Protein AF-A0A438WFL8-F1 (afdb_monomer_lite)

Organism: Helicobacter pylori (NCBI:txid210)

pLDDT: mean 91.46, std 9.4, range [51.12, 98.38]

Sequence (131 aa):
LLFLFALFILSHILSALAWNFWVLLISRIGIAFAHSIFWSITASLVIRVAPRNKKQQALGLLALGSSLAMILGLPLGRIIGQMLDWRSTFGVIGGVATLIMLLMWKLLPPLPSKNAGTLASVPILMKRPLL

Radius of gyration: 17.74 Å; chains: 1; bounding box: 36×34×51 Å

InterPro domains:
  IPR011701 Major facilitator superfamily [PF07690] (2-116)
  IPR020846 Major facilitator superfamily domain [PS50850] (1-131)
  IPR036259 MFS transporter superfamily [G3DSA:1.20.1250.20] (1-130)
  IPR036259 MFS transporter superfamily [SSF103473] (1-114)
  IPR050189 Major Facilitator Superfamily Efflux Transporters [PTHR43124] (1-129)

Secondary structure (DSSP, 8-state):
-HHHHHHHHHHHHHHHH--SHHHHHHHHHHHHHHHHHHHHHHHHHHHHHS-TT-HHHHHHHHHHHHHHHHHHHHHHHHHHHHHT-HHHHHHHHHHHHHHHHHHHHHHSPP-----PPPGGGHHHHHT-TT-

Structure (mmCIF, N/CA/C/O backbone):
data_AF-A0A438WFL8-F1
#
_entry.id   AF-A0A438WFL8-F1
#
loop_
_atom_site.group_PDB
_atom_site.id
_atom_site.type_symbol
_atom_site.label_atom_id
_atom_site.label_alt_id
_atom_site.label_comp_id
_atom_site.label_asym_id
_atom_site.label_entity_id
_atom_site.label_seq_id
_atom_site.pdbx_PDB_ins_code
_atom_site.Cartn_x
_atom_site.Cartn_y
_atom_site.Cartn_z
_atom_site.occupancy
_atom_site.B_iso_or_equiv
_atom_site.auth_seq_id
_atom_site.auth_comp_id
_atom_site.auth_asym_id
_atom_site.auth_atom_id
_atom_site.pdbx_PDB_model_num
ATOM 1 N N . LEU A 1 1 ? -9.008 7.757 3.424 1.00 88.44 1 LEU A N 1
ATOM 2 C CA . LEU A 1 1 ? -8.685 6.355 3.069 1.00 88.44 1 LEU A CA 1
ATOM 3 C C . LEU A 1 1 ? -8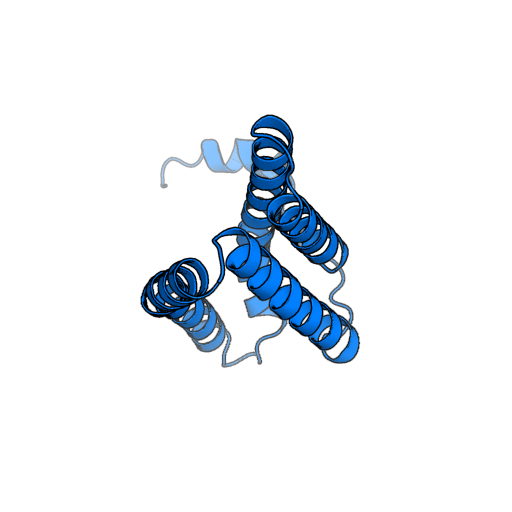.629 6.151 1.561 1.00 88.44 1 LEU A C 1
ATOM 5 O O . LEU A 1 1 ? -7.570 5.793 1.079 1.00 88.44 1 LEU A O 1
ATOM 9 N N . LEU A 1 2 ? -9.691 6.459 0.808 1.00 92.75 2 LEU A N 1
ATOM 10 C CA . LEU A 1 2 ? -9.663 6.347 -0.661 1.00 92.75 2 LEU A CA 1
ATOM 11 C C . LEU A 1 2 ? -8.564 7.207 -1.306 1.00 92.75 2 LEU A C 1
ATOM 13 O O . LEU A 1 2 ? -7.806 6.700 -2.116 1.00 92.75 2 LEU A O 1
ATOM 17 N N . PHE A 1 3 ? -8.388 8.457 -0.861 1.00 94.00 3 PHE A N 1
ATOM 18 C CA . PHE A 1 3 ? -7.273 9.305 -1.311 1.00 94.00 3 PHE A CA 1
ATOM 19 C C . PHE A 1 3 ? -5.890 8.679 -1.049 1.00 94.00 3 PHE A C 1
ATOM 21 O O . PHE A 1 3 ? -4.994 8.762 -1.880 1.00 94.00 3 PHE A O 1
ATOM 28 N N . LEU A 1 4 ? -5.731 8.005 0.093 1.00 94.88 4 LEU A N 1
ATOM 29 C CA . LEU A 1 4 ? -4.484 7.334 0.452 1.00 94.88 4 LEU A CA 1
ATOM 30 C C . LEU A 1 4 ? -4.199 6.148 -0.480 1.00 94.88 4 LEU A C 1
ATOM 32 O O . LEU A 1 4 ? -3.075 5.986 -0.945 1.00 94.88 4 LEU A O 1
ATOM 36 N N . PHE A 1 5 ? -5.229 5.353 -0.781 1.00 96.19 5 PHE A N 1
ATOM 37 C CA . PHE A 1 5 ? -5.141 4.282 -1.773 1.00 96.19 5 PHE A CA 1
ATOM 38 C C . PHE A 1 5 ? -4.858 4.837 -3.170 1.00 96.19 5 PHE A C 1
ATOM 40 O O . PHE A 1 5 ? -4.004 4.294 -3.858 1.00 96.19 5 PHE A O 1
ATOM 47 N N . ALA A 1 6 ? -5.489 5.944 -3.565 1.00 97.44 6 ALA A N 1
ATOM 48 C CA . ALA A 1 6 ? -5.218 6.596 -4.842 1.00 97.44 6 ALA A CA 1
ATOM 49 C C . ALA A 1 6 ? -3.742 7.016 -4.960 1.00 97.44 6 ALA A C 1
ATOM 51 O O . ALA A 1 6 ? -3.102 6.692 -5.956 1.00 97.44 6 ALA A O 1
ATOM 52 N N . LEU A 1 7 ? -3.166 7.642 -3.925 1.00 98.00 7 LEU A N 1
ATOM 53 C CA . LEU A 1 7 ? -1.736 7.972 -3.887 1.00 98.00 7 LEU A CA 1
ATOM 54 C C . LEU A 1 7 ? -0.855 6.719 -4.006 1.00 98.00 7 LEU A C 1
ATOM 56 O O . LEU A 1 7 ? 0.107 6.710 -4.774 1.00 98.00 7 LEU A O 1
ATOM 60 N N . PHE A 1 8 ? -1.186 5.655 -3.270 1.00 98.19 8 PHE A N 1
ATOM 61 C CA . PHE A 1 8 ? -0.454 4.387 -3.310 1.00 98.19 8 PHE A CA 1
ATOM 62 C C . PHE A 1 8 ? -0.482 3.746 -4.705 1.00 98.19 8 PHE A C 1
ATOM 64 O O . PHE A 1 8 ? 0.558 3.310 -5.203 1.00 98.19 8 PHE A O 1
ATOM 71 N N . ILE A 1 9 ? -1.656 3.726 -5.344 1.00 98.31 9 ILE A N 1
ATOM 72 C CA . ILE A 1 9 ? -1.882 3.177 -6.685 1.00 98.31 9 ILE A CA 1
ATOM 73 C C . ILE A 1 9 ? -1.131 4.001 -7.731 1.00 98.31 9 ILE A C 1
ATOM 75 O O . ILE A 1 9 ? -0.364 3.435 -8.503 1.00 98.31 9 ILE A O 1
ATOM 79 N N . LEU A 1 10 ? -1.291 5.329 -7.730 1.00 98.25 10 LEU A N 1
ATOM 80 C CA . LEU A 1 10 ? -0.596 6.220 -8.663 1.00 98.25 10 LEU A CA 1
ATOM 81 C C . LEU A 1 10 ? 0.923 6.078 -8.545 1.00 98.25 10 LEU A C 1
ATOM 83 O O . LEU A 1 10 ? 1.622 6.040 -9.553 1.00 98.25 10 LEU A O 1
ATOM 87 N N . SER A 1 11 ? 1.426 5.925 -7.319 1.00 98.38 11 SER A N 1
ATOM 88 C CA . SER A 1 11 ? 2.852 5.707 -7.083 1.00 98.38 11 SER A CA 1
ATOM 89 C C . SER A 1 11 ? 3.319 4.346 -7.624 1.00 98.38 11 SER A C 1
ATOM 91 O O . SER A 1 11 ? 4.379 4.277 -8.234 1.00 98.38 11 SER A O 1
ATOM 93 N N . HIS A 1 12 ? 2.524 3.276 -7.498 1.00 98.12 12 HIS A N 1
ATOM 94 C CA . HIS A 1 12 ? 2.838 1.971 -8.105 1.00 98.12 12 HIS A CA 1
ATOM 95 C C . HIS A 1 12 ? 2.789 1.995 -9.636 1.00 98.12 12 HIS A C 1
ATOM 97 O O . HIS A 1 12 ? 3.648 1.396 -10.283 1.00 98.12 12 HIS A O 1
ATOM 103 N N . ILE A 1 13 ? 1.827 2.714 -10.220 1.00 97.94 13 ILE A N 1
ATOM 104 C CA . ILE A 1 13 ? 1.757 2.939 -11.670 1.00 97.94 13 ILE A CA 1
ATOM 105 C C . ILE A 1 13 ? 3.014 3.681 -12.135 1.00 97.94 13 ILE A C 1
ATOM 107 O O . ILE A 1 13 ? 3.648 3.273 -13.107 1.00 97.94 13 ILE A O 1
ATOM 111 N N . LEU A 1 14 ? 3.431 4.717 -11.402 1.00 97.75 14 LEU A N 1
ATOM 112 C CA . LEU A 1 14 ? 4.655 5.453 -11.701 1.00 97.75 14 LEU A CA 1
ATOM 113 C C . LEU A 1 14 ? 5.904 4.565 -11.586 1.00 97.75 14 LEU A C 1
ATOM 115 O O . LEU A 1 14 ? 6.778 4.651 -12.444 1.00 97.75 14 LEU A O 1
ATOM 119 N N . SER A 1 15 ? 5.980 3.673 -10.588 1.00 97.44 15 SER A N 1
ATOM 120 C CA . SER A 1 15 ? 7.067 2.686 -10.479 1.00 97.44 15 SER A CA 1
ATOM 121 C C . SER A 1 15 ? 7.095 1.721 -11.667 1.00 97.44 15 SER A C 1
ATOM 123 O O . SER A 1 15 ? 8.168 1.443 -12.200 1.00 97.44 15 SER A O 1
ATOM 125 N N . ALA A 1 16 ? 5.934 1.230 -12.109 1.00 97.00 16 ALA A N 1
ATOM 126 C CA . ALA A 1 16 ? 5.836 0.323 -13.251 1.00 97.00 16 ALA A CA 1
ATOM 127 C C . ALA A 1 16 ? 6.294 0.998 -14.559 1.00 97.00 16 ALA A C 1
ATOM 129 O O . ALA A 1 16 ? 6.999 0.391 -15.368 1.00 97.00 16 ALA A O 1
ATOM 130 N N . LEU A 1 17 ? 5.968 2.282 -14.734 1.00 97.06 17 LEU A N 1
ATOM 131 C CA . LEU A 1 17 ? 6.297 3.071 -15.925 1.00 97.06 17 LEU A CA 1
ATOM 132 C C . LEU A 1 17 ? 7.642 3.816 -15.838 1.00 97.06 17 LEU A C 1
ATOM 134 O O . LEU A 1 17 ? 8.012 4.511 -16.777 1.00 97.06 17 LEU A O 1
ATOM 138 N N . ALA A 1 18 ? 8.394 3.692 -14.741 1.00 96.81 18 ALA A N 1
ATOM 139 C CA . ALA A 1 18 ? 9.560 4.533 -14.464 1.00 96.81 18 ALA A CA 1
ATOM 140 C C . ALA A 1 18 ? 10.652 4.438 -15.545 1.00 96.81 18 ALA A C 1
ATOM 142 O O . ALA A 1 18 ? 11.302 3.410 -15.665 1.00 96.81 18 ALA A O 1
ATOM 143 N N . TRP A 1 19 ? 10.915 5.489 -16.314 1.00 96.31 19 TRP A N 1
ATOM 144 C CA . TRP A 1 19 ? 11.914 5.460 -17.401 1.00 96.31 19 TRP A CA 1
ATOM 145 C C . TRP A 1 19 ? 13.338 5.816 -16.953 1.00 96.31 19 TRP A C 1
ATOM 147 O O . TRP A 1 19 ? 14.284 5.686 -17.723 1.00 96.31 19 TRP A O 1
ATOM 157 N N . ASN A 1 20 ? 13.511 6.271 -15.713 1.00 96.88 20 ASN A N 1
ATOM 158 C CA . ASN A 1 20 ? 14.816 6.538 -15.121 1.00 96.88 20 ASN A CA 1
ATOM 159 C C . ASN A 1 20 ? 14.777 6.339 -13.598 1.00 96.88 20 ASN A C 1
ATOM 161 O O . ASN A 1 20 ? 13.713 6.167 -12.994 1.00 96.88 20 ASN A O 1
ATOM 165 N N . PHE A 1 21 ? 15.955 6.378 -12.978 1.00 96.38 21 PHE A N 1
ATOM 166 C CA . PHE A 1 21 ? 16.108 6.187 -11.540 1.00 96.38 21 PHE A CA 1
ATOM 167 C C . PHE A 1 21 ? 15.348 7.228 -10.705 1.00 96.38 21 PHE A C 1
ATOM 169 O O . PHE A 1 21 ? 14.718 6.871 -9.714 1.00 96.38 21 PHE A O 1
ATOM 176 N N . TRP A 1 22 ? 15.357 8.501 -11.109 1.00 97.81 22 TRP A N 1
ATOM 177 C CA . TRP A 1 22 ? 14.713 9.581 -10.356 1.00 97.81 22 TRP A CA 1
ATOM 178 C C . TRP A 1 22 ? 13.194 9.419 -10.285 1.00 97.81 22 TRP A C 1
ATOM 180 O O . TRP A 1 22 ? 12.605 9.592 -9.221 1.00 97.81 22 TRP A O 1
ATOM 190 N N . VAL A 1 23 ? 12.563 9.010 -11.388 1.00 97.56 23 VAL A N 1
ATOM 191 C CA . VAL A 1 23 ? 11.126 8.701 -11.427 1.00 97.56 23 VAL A CA 1
ATOM 192 C C . VAL A 1 23 ? 10.806 7.534 -10.497 1.00 97.56 23 VAL A C 1
ATOM 194 O O . VAL A 1 23 ? 9.859 7.606 -9.711 1.00 97.56 23 VAL A O 1
ATOM 197 N N . LEU A 1 24 ? 11.632 6.482 -10.524 1.00 97.88 24 LEU A N 1
ATOM 198 C CA . LEU A 1 24 ? 11.478 5.354 -9.612 1.00 97.88 24 LEU A CA 1
ATOM 199 C C . LEU A 1 24 ? 11.632 5.802 -8.150 1.00 97.88 24 LEU A C 1
ATOM 201 O O . LEU A 1 24 ? 10.811 5.435 -7.312 1.00 97.88 24 LEU A O 1
ATOM 205 N N . LEU A 1 25 ? 12.618 6.640 -7.835 1.00 98.19 25 LEU A N 1
ATOM 206 C CA . LEU A 1 25 ? 12.844 7.153 -6.485 1.00 98.19 25 LEU A CA 1
ATOM 207 C C . LEU A 1 25 ? 11.652 7.977 -5.976 1.00 98.19 25 LEU A C 1
ATOM 209 O O . LEU A 1 25 ? 11.160 7.724 -4.878 1.00 98.19 25 LEU A O 1
ATOM 213 N N . ILE A 1 26 ? 11.136 8.906 -6.784 1.00 98.12 26 ILE A N 1
ATOM 214 C CA . ILE A 1 26 ? 9.956 9.714 -6.438 1.00 98.12 26 ILE A CA 1
ATOM 215 C C . ILE A 1 26 ? 8.744 8.813 -6.189 1.00 98.12 26 ILE A C 1
ATOM 217 O O . ILE A 1 26 ? 8.034 8.979 -5.196 1.00 98.12 26 ILE A O 1
ATOM 221 N N . SER A 1 27 ? 8.536 7.806 -7.041 1.00 97.88 27 SER A N 1
ATOM 222 C CA . SER A 1 27 ? 7.450 6.844 -6.852 1.00 97.88 27 SER A CA 1
ATOM 223 C C . SER A 1 27 ? 7.585 6.068 -5.533 1.00 97.88 27 SER A C 1
ATOM 225 O O . SER A 1 27 ? 6.607 5.909 -4.804 1.00 97.88 27 SER A O 1
ATOM 227 N N . ARG A 1 28 ? 8.805 5.666 -5.148 1.00 97.44 28 ARG A N 1
ATOM 228 C CA . ARG A 1 28 ? 9.083 4.991 -3.869 1.00 97.44 28 ARG A CA 1
ATOM 229 C C . ARG A 1 28 ? 8.803 5.887 -2.670 1.00 97.44 28 A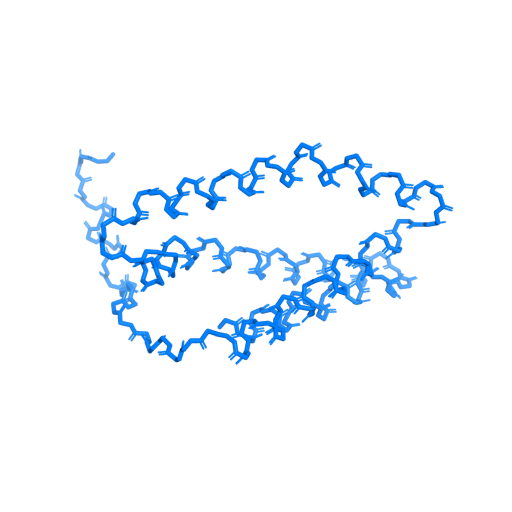RG A C 1
ATOM 231 O O . ARG A 1 28 ? 8.255 5.403 -1.683 1.00 97.44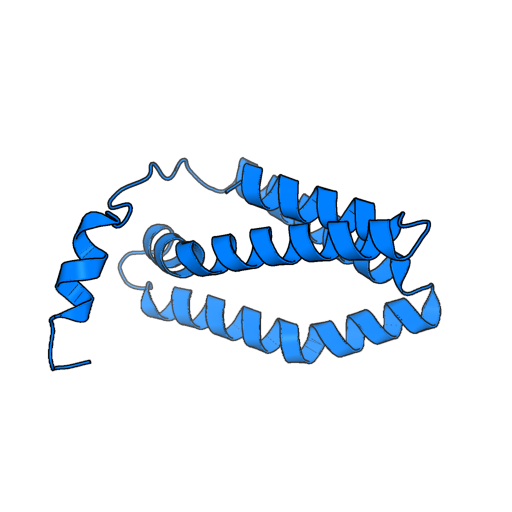 28 ARG A O 1
ATOM 238 N N . ILE A 1 29 ? 9.132 7.174 -2.764 1.00 98.31 29 ILE A N 1
ATOM 239 C CA . ILE A 1 29 ? 8.798 8.166 -1.737 1.00 98.31 29 ILE A CA 1
ATOM 240 C C . ILE A 1 29 ? 7.273 8.251 -1.569 1.00 98.31 29 ILE A C 1
ATOM 242 O O . ILE A 1 29 ? 6.776 8.184 -0.446 1.00 98.31 29 ILE A O 1
ATOM 246 N N . GLY A 1 30 ? 6.518 8.304 -2.672 1.00 98.06 30 GLY A N 1
ATOM 247 C CA . GLY A 1 30 ? 5.051 8.281 -2.645 1.00 98.06 30 GLY A CA 1
ATOM 248 C C . GLY A 1 30 ? 4.478 7.017 -1.994 1.00 98.06 30 GLY A C 1
ATOM 249 O O . GLY A 1 30 ? 3.601 7.105 -1.130 1.00 98.06 30 GLY A O 1
ATOM 250 N N . ILE A 1 31 ? 5.026 5.842 -2.330 1.00 98.25 31 ILE A N 1
ATOM 251 C CA . ILE A 1 31 ? 4.663 4.564 -1.697 1.00 98.25 31 ILE A CA 1
ATOM 252 C C . ILE A 1 31 ? 4.944 4.607 -0.191 1.00 98.25 31 ILE A C 1
ATOM 254 O O . ILE A 1 31 ? 4.079 4.224 0.597 1.00 98.25 31 ILE A O 1
ATOM 258 N N . ALA A 1 32 ? 6.122 5.086 0.216 1.00 97.94 32 ALA A N 1
ATOM 259 C CA . ALA A 1 32 ? 6.516 5.170 1.618 1.00 97.94 32 ALA A CA 1
ATOM 260 C C . ALA A 1 32 ? 5.586 6.096 2.414 1.00 97.94 32 ALA A C 1
ATOM 262 O O . ALA A 1 32 ? 5.104 5.706 3.476 1.00 97.94 32 ALA A O 1
ATOM 263 N N . PHE A 1 33 ? 5.253 7.277 1.883 1.00 97.62 33 PHE A N 1
ATOM 264 C CA . PHE A 1 33 ? 4.289 8.180 2.517 1.00 97.62 33 PHE A CA 1
ATOM 265 C C . PHE A 1 33 ? 2.917 7.534 2.686 1.00 97.62 33 PHE A C 1
ATOM 267 O O . PHE A 1 33 ? 2.334 7.591 3.774 1.00 97.62 33 PHE A O 1
ATOM 274 N N . ALA A 1 34 ? 2.413 6.886 1.634 1.00 97.12 34 ALA A N 1
ATOM 275 C CA . ALA A 1 34 ? 1.127 6.214 1.701 1.00 97.12 34 ALA A CA 1
ATOM 276 C C . ALA A 1 34 ? 1.130 5.087 2.751 1.00 97.12 34 ALA A C 1
ATOM 278 O O . ALA A 1 34 ? 0.186 4.954 3.530 1.00 97.12 34 ALA A O 1
ATOM 279 N N . HIS A 1 35 ? 2.218 4.318 2.819 1.00 95.81 35 HIS A N 1
ATOM 280 C CA . HIS A 1 35 ? 2.387 3.226 3.773 1.00 95.81 35 HI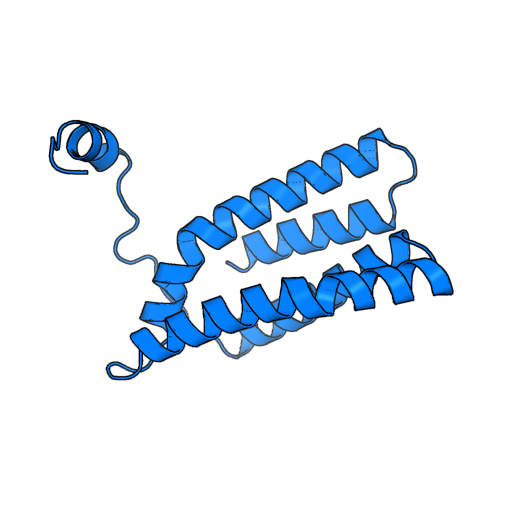S A CA 1
ATOM 281 C C . HIS A 1 35 ? 2.462 3.725 5.226 1.00 95.81 35 HIS A C 1
ATOM 283 O O . HIS A 1 35 ? 1.793 3.172 6.099 1.00 95.81 35 HIS A O 1
ATOM 289 N N . SER A 1 36 ? 3.205 4.805 5.483 1.00 96.00 36 SER A N 1
ATOM 290 C CA . SER A 1 36 ? 3.330 5.414 6.815 1.00 96.00 36 SER A CA 1
ATOM 291 C C . SER A 1 36 ? 1.987 5.909 7.352 1.00 96.00 36 SER A C 1
ATOM 293 O O . SER A 1 36 ? 1.629 5.637 8.499 1.00 96.00 36 SER A O 1
ATOM 295 N N . ILE A 1 37 ? 1.206 6.600 6.517 1.00 94.38 37 ILE A N 1
ATOM 296 C CA . ILE A 1 37 ? -0.128 7.075 6.907 1.00 94.38 37 ILE A CA 1
ATOM 297 C C . ILE A 1 37 ? -1.096 5.897 7.057 1.00 94.38 37 ILE A C 1
ATOM 299 O O . ILE A 1 37 ? -1.943 5.916 7.944 1.00 94.38 37 ILE A O 1
ATOM 303 N N . PHE A 1 38 ? -0.984 4.860 6.222 1.00 94.38 38 PHE A N 1
ATOM 304 C CA . PHE A 1 38 ? -1.825 3.670 6.340 1.00 94.38 38 PHE A CA 1
ATOM 305 C C . PHE A 1 38 ? -1.640 3.025 7.715 1.00 94.38 38 PHE A C 1
ATOM 307 O O . PHE A 1 38 ? -2.606 2.868 8.457 1.00 94.38 38 PHE A O 1
ATOM 314 N N . TRP A 1 39 ? -0.402 2.736 8.111 1.00 93.25 39 TRP A N 1
ATOM 315 C CA . TRP A 1 39 ? -0.139 2.095 9.399 1.00 93.25 39 TRP A CA 1
ATOM 316 C C . TRP A 1 39 ? -0.551 2.931 10.609 1.00 93.25 39 TRP A C 1
ATOM 318 O O . TRP A 1 39 ? -1.007 2.357 11.598 1.00 93.25 39 TRP A O 1
ATOM 328 N N . SER A 1 40 ? -0.481 4.263 10.529 1.00 91.00 40 SER A N 1
ATOM 329 C CA . SER A 1 40 ? -0.899 5.126 11.640 1.00 91.00 40 SER A CA 1
ATOM 330 C C . SER A 1 40 ? -2.411 5.098 11.905 1.00 91.00 40 SER A C 1
ATOM 332 O O . SER A 1 40 ? -2.836 5.300 13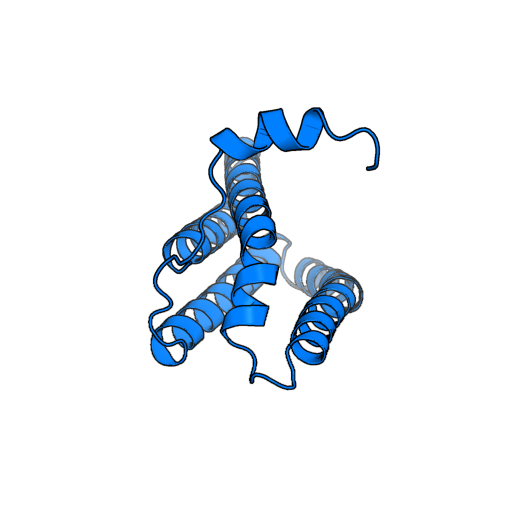.042 1.00 91.00 40 SER A O 1
ATOM 334 N N . ILE A 1 41 ? -3.237 4.806 10.891 1.00 90.25 41 ILE A N 1
ATOM 335 C CA . ILE A 1 41 ? -4.707 4.795 11.018 1.00 90.25 41 ILE A CA 1
ATOM 336 C C . ILE A 1 41 ? -5.320 3.390 11.038 1.00 90.25 41 ILE A C 1
ATOM 338 O O . ILE A 1 41 ? -6.437 3.224 11.537 1.00 90.25 41 ILE A O 1
ATOM 342 N N . THR A 1 42 ? -4.633 2.376 10.505 1.00 91.44 42 THR A N 1
ATOM 343 C CA . THR A 1 42 ? -5.227 1.056 10.243 1.00 91.44 42 THR A CA 1
ATOM 344 C C . THR A 1 42 ? -5.683 0.341 11.512 1.00 91.44 42 THR A C 1
ATOM 346 O O . THR A 1 42 ? -6.794 -0.183 11.527 1.00 91.44 42 THR A O 1
ATOM 349 N N . ALA A 1 43 ? -4.911 0.373 12.604 1.00 91.50 43 ALA A N 1
ATOM 350 C CA . ALA A 1 43 ? -5.324 -0.264 13.860 1.00 91.50 43 ALA A CA 1
ATOM 351 C C . ALA A 1 43 ? -6.645 0.324 14.398 1.00 91.50 43 ALA A C 1
ATOM 353 O O . ALA A 1 43 ? -7.572 -0.412 14.744 1.00 91.50 43 ALA A O 1
ATOM 354 N N . SER A 1 44 ? -6.763 1.657 14.391 1.00 89.75 44 SER A N 1
ATOM 355 C CA . SER A 1 44 ? -7.992 2.359 14.783 1.00 89.75 44 SER A CA 1
ATOM 356 C C . SER A 1 44 ? -9.161 1.997 13.865 1.00 89.75 44 SER A C 1
ATOM 358 O O . SER A 1 44 ? -10.259 1.691 14.334 1.00 89.75 44 SER A O 1
ATOM 360 N N . LEU A 1 45 ? -8.927 1.963 12.551 1.00 90.38 45 LEU A N 1
ATOM 361 C CA . LEU A 1 45 ? -9.952 1.621 11.571 1.00 90.38 45 LEU A CA 1
ATOM 362 C C . LEU A 1 45 ? -10.466 0.185 11.749 1.00 90.38 45 LEU A C 1
ATOM 364 O O . LEU A 1 45 ? -11.677 -0.027 11.785 1.00 90.38 45 LEU A O 1
ATOM 368 N N . VAL A 1 46 ? -9.564 -0.782 11.922 1.00 92.00 46 VAL A N 1
ATOM 369 C CA . VAL A 1 46 ? -9.904 -2.198 12.124 1.00 92.00 46 VAL A CA 1
ATOM 370 C C . VAL A 1 46 ? -10.798 -2.375 13.350 1.00 92.00 46 VAL A C 1
ATOM 372 O O . VAL A 1 46 ? -11.834 -3.034 13.267 1.00 92.00 46 VAL A O 1
ATOM 375 N N . ILE A 1 47 ? -10.474 -1.721 14.467 1.00 91.75 47 ILE A N 1
ATOM 376 C CA . ILE A 1 47 ? -11.281 -1.780 15.697 1.00 91.75 47 ILE A CA 1
ATOM 377 C C . ILE A 1 47 ? -12.677 -1.175 15.500 1.00 91.75 47 ILE A C 1
ATOM 379 O O . ILE A 1 47 ? -13.641 -1.631 16.120 1.00 91.75 47 ILE A O 1
ATOM 383 N N . ARG A 1 48 ? -12.793 -0.134 14.668 1.00 89.06 48 ARG A N 1
ATOM 384 C CA . ARG A 1 48 ? -14.063 0.551 14.385 1.00 89.06 48 ARG A CA 1
ATOM 385 C C . ARG A 1 48 ? -14.978 -0.239 13.453 1.00 89.06 48 ARG A C 1
ATOM 387 O O . ARG A 1 48 ? -16.191 -0.089 13.560 1.00 89.06 48 ARG A O 1
ATOM 394 N N . VAL A 1 49 ? -14.409 -1.041 12.555 1.00 89.94 49 VAL A N 1
ATOM 395 C CA . VAL A 1 49 ? -15.154 -1.910 11.627 1.00 89.94 49 VAL A CA 1
ATOM 396 C C . VAL A 1 49 ? -15.530 -3.237 12.289 1.00 89.94 49 VAL A C 1
ATOM 398 O O . VAL A 1 49 ? -16.551 -3.832 11.955 1.00 89.94 49 VAL A O 1
ATOM 401 N N . ALA A 1 50 ? -14.721 -3.709 13.239 1.00 92.25 50 ALA A N 1
ATOM 402 C CA . ALA A 1 50 ? -14.940 -4.989 13.890 1.00 92.25 50 ALA A CA 1
ATOM 403 C C . ALA A 1 50 ? -16.237 -5.024 14.730 1.00 92.25 50 ALA A C 1
ATOM 405 O O . ALA A 1 50 ? -16.545 -4.066 15.451 1.00 92.25 50 ALA A O 1
ATOM 406 N N . PRO A 1 51 ? -16.959 -6.163 14.744 1.00 90.12 51 PRO A N 1
ATOM 407 C CA . PRO A 1 51 ? -18.036 -6.405 15.699 1.00 90.12 51 PRO A CA 1
ATOM 408 C C . PRO A 1 51 ? -17.553 -6.224 17.145 1.00 90.12 51 PRO A C 1
ATOM 410 O O . PRO A 1 51 ? -16.406 -6.548 17.463 1.00 90.12 51 PRO A O 1
ATOM 413 N N . ARG A 1 52 ? -18.435 -5.759 18.044 1.00 86.50 52 ARG A N 1
ATOM 414 C CA . ARG A 1 52 ? -18.085 -5.391 19.435 1.00 86.50 52 ARG A CA 1
ATOM 415 C C . ARG A 1 52 ? -17.264 -6.461 20.170 1.00 86.50 52 ARG A C 1
ATOM 417 O O . ARG A 1 52 ? -16.294 -6.105 20.831 1.00 86.50 52 ARG A O 1
ATOM 424 N N . ASN A 1 53 ? -17.583 -7.740 19.965 1.00 92.75 53 ASN A N 1
ATOM 425 C CA . ASN A 1 53 ? -16.942 -8.870 20.651 1.00 92.75 53 ASN A CA 1
ATOM 426 C C . ASN A 1 53 ? -15.757 -9.484 19.880 1.00 92.75 53 ASN A C 1
ATOM 428 O O . ASN A 1 53 ? -15.198 -10.480 20.320 1.00 92.75 53 ASN A O 1
ATOM 432 N N . LYS A 1 54 ? -15.371 -8.926 18.723 1.00 94.31 54 LYS A N 1
ATOM 433 C CA . LYS A 1 54 ? -14.337 -9.491 17.831 1.00 94.31 54 LYS A CA 1
ATOM 434 C C . LYS A 1 54 ? -13.186 -8.527 17.526 1.00 94.31 54 LYS A C 1
ATOM 436 O O . LYS A 1 54 ? -12.426 -8.745 16.589 1.00 94.31 54 LYS A O 1
ATOM 441 N N . LYS A 1 55 ? -13.021 -7.462 18.315 1.00 92.75 55 LYS A N 1
ATOM 442 C CA . LYS A 1 55 ? -11.981 -6.438 18.092 1.00 92.75 55 LYS A CA 1
ATOM 443 C C . LYS A 1 55 ? -10.556 -6.997 18.165 1.00 92.75 55 LYS A C 1
ATOM 445 O O . LYS A 1 55 ? -9.752 -6.710 17.285 1.00 92.75 55 LYS A O 1
ATOM 450 N N . GLN A 1 56 ? -10.259 -7.826 19.169 1.00 93.75 56 GLN A N 1
ATOM 451 C CA . GLN A 1 56 ? -8.954 -8.493 19.292 1.00 93.75 56 GLN A CA 1
ATOM 452 C C . GLN A 1 56 ? -8.703 -9.455 18.125 1.00 93.75 56 GLN A C 1
ATOM 454 O O . GLN A 1 56 ? -7.629 -9.432 17.535 1.00 93.75 56 GLN A O 1
ATOM 459 N N . GLN A 1 57 ? -9.719 -10.232 17.732 1.00 95.75 57 GLN A N 1
ATOM 460 C CA . GLN A 1 57 ? -9.639 -11.109 16.563 1.00 95.75 57 GLN A CA 1
ATOM 461 C C . GLN A 1 57 ? -9.359 -10.316 15.278 1.00 95.75 57 GLN A C 1
ATOM 463 O O . GLN A 1 57 ? -8.541 -10.735 14.469 1.00 95.75 57 GLN A O 1
ATOM 468 N N . ALA A 1 58 ? -9.996 -9.158 15.096 1.00 95.56 58 ALA A N 1
ATOM 469 C CA . ALA A 1 58 ? -9.784 -8.313 13.926 1.00 95.56 58 ALA A CA 1
ATOM 470 C C . ALA A 1 58 ? -8.351 -7.755 13.857 1.00 95.56 58 ALA A C 1
ATOM 472 O O . ALA A 1 58 ? -7.748 -7.748 12.786 1.00 95.56 58 ALA A O 1
ATOM 473 N N . LEU A 1 59 ? -7.774 -7.351 14.995 1.00 96.06 59 LEU A N 1
ATOM 474 C CA . LEU A 1 59 ? -6.355 -6.984 15.073 1.00 96.06 59 LEU A CA 1
ATOM 475 C C . LEU A 1 59 ? -5.438 -8.184 14.792 1.00 96.06 59 LEU A C 1
ATOM 477 O O . LEU A 1 59 ? -4.445 -8.039 14.085 1.00 96.06 59 LEU A O 1
ATOM 481 N N . GLY A 1 60 ? -5.797 -9.373 15.284 1.00 97.19 60 GLY A N 1
ATOM 482 C CA . GLY A 1 60 ? -5.095 -10.617 14.967 1.00 97.19 60 GLY A CA 1
ATOM 483 C C . GLY A 1 60 ? -5.102 -10.929 13.469 1.00 97.19 60 GLY A C 1
ATOM 484 O O . GLY A 1 60 ? -4.067 -11.287 12.919 1.00 97.19 60 GLY A O 1
ATOM 485 N N . LEU A 1 61 ? -6.229 -10.719 12.780 1.00 96.88 61 LEU A N 1
ATOM 486 C CA . LEU A 1 61 ? -6.330 -10.878 11.325 1.00 96.88 61 LEU A CA 1
ATOM 487 C C . LEU A 1 61 ? -5.484 -9.851 10.562 1.00 96.88 61 LEU A C 1
ATOM 489 O O . LEU A 1 61 ? -4.862 -10.203 9.563 1.00 96.88 61 LEU A O 1
ATOM 493 N N . LEU A 1 62 ? -5.417 -8.602 11.036 1.00 96.25 62 LEU A N 1
ATOM 494 C CA . LEU A 1 62 ? -4.527 -7.583 10.470 1.00 96.25 62 LEU A CA 1
ATOM 495 C C . LEU A 1 62 ? -3.051 -8.000 10.585 1.00 96.25 62 LEU A C 1
ATOM 497 O O . LEU A 1 62 ? -2.297 -7.900 9.613 1.00 96.25 62 LEU A O 1
ATOM 501 N N . ALA A 1 63 ? -2.642 -8.478 11.762 1.00 96.31 63 ALA A N 1
ATOM 502 C CA . ALA A 1 63 ? -1.288 -8.970 11.996 1.00 96.31 63 ALA A CA 1
ATOM 503 C C . ALA A 1 63 ? -0.985 -10.200 11.126 1.00 96.31 63 ALA A C 1
ATOM 505 O O . ALA A 1 63 ? 0.021 -10.213 10.421 1.00 96.31 63 ALA A O 1
ATOM 506 N N . LEU A 1 64 ? -1.897 -11.176 11.089 1.00 97.12 64 LEU A N 1
ATOM 507 C CA . LEU A 1 64 ? -1.792 -12.371 10.252 1.00 97.12 64 LEU A CA 1
ATOM 508 C C . LEU A 1 64 ? -1.649 -12.016 8.767 1.00 97.12 64 LEU A C 1
ATOM 510 O O . LEU A 1 64 ? -0.777 -12.555 8.091 1.00 97.12 64 LEU A O 1
ATOM 514 N N . GLY A 1 65 ? -2.456 -11.078 8.265 1.00 95.62 65 GLY A N 1
ATOM 515 C CA . GLY A 1 65 ? -2.343 -10.588 6.892 1.00 95.62 65 GLY A CA 1
ATOM 516 C C . GLY A 1 65 ? -0.973 -9.969 6.602 1.00 95.62 65 GLY A C 1
ATOM 517 O O . GLY A 1 65 ? -0.401 -10.212 5.543 1.00 95.62 65 GLY A O 1
ATOM 518 N N . SER A 1 66 ? -0.410 -9.237 7.564 1.00 94.94 66 SER A N 1
ATOM 519 C CA . SER A 1 66 ? 0.920 -8.625 7.441 1.00 94.94 66 SER A CA 1
ATOM 520 C C . SER A 1 66 ? 2.037 -9.675 7.431 1.00 94.94 66 SER A C 1
ATOM 522 O O . SER A 1 66 ? 2.943 -9.609 6.602 1.00 94.94 66 SER A O 1
ATOM 524 N N . SER A 1 67 ? 1.942 -10.695 8.289 1.00 96.50 67 SER A N 1
ATOM 525 C CA . SER A 1 67 ? 2.870 -11.831 8.297 1.00 96.50 67 SER A CA 1
ATOM 526 C C . SER A 1 67 ? 2.797 -12.637 6.998 1.00 96.50 67 SER A C 1
ATOM 528 O O . SER A 1 67 ? 3.831 -12.932 6.399 1.00 96.50 67 SER A O 1
ATOM 530 N N . LEU A 1 68 ? 1.587 -12.943 6.517 1.00 96.75 68 LEU A N 1
ATOM 531 C CA . LEU A 1 68 ? 1.383 -13.631 5.240 1.00 96.75 68 LEU A CA 1
ATOM 532 C C . LEU A 1 68 ? 1.939 -12.822 4.067 1.00 96.75 68 LEU A C 1
ATOM 534 O O . LEU A 1 68 ? 2.552 -13.400 3.174 1.00 96.75 68 LEU A O 1
ATOM 538 N N . ALA A 1 69 ? 1.782 -11.496 4.078 1.00 94.44 69 ALA A N 1
ATOM 539 C CA . ALA A 1 69 ? 2.350 -10.633 3.050 1.00 94.44 69 ALA A CA 1
ATOM 540 C C . ALA A 1 69 ? 3.886 -10.713 3.004 1.00 94.44 69 ALA A C 1
ATOM 542 O O . ALA A 1 69 ? 4.449 -10.760 1.914 1.00 94.44 69 ALA A O 1
ATOM 543 N N . MET A 1 70 ? 4.574 -10.791 4.148 1.00 94.12 70 MET A N 1
ATOM 544 C CA . MET A 1 70 ? 6.031 -11.002 4.171 1.00 94.12 70 MET A CA 1
ATOM 545 C C . MET A 1 70 ? 6.426 -12.392 3.663 1.00 94.12 70 MET A C 1
ATOM 547 O O . MET A 1 70 ? 7.341 -12.501 2.849 1.00 94.12 70 MET A O 1
ATOM 551 N N . ILE A 1 71 ? 5.732 -13.441 4.112 1.00 96.38 71 ILE A N 1
ATOM 552 C CA . ILE A 1 71 ? 6.078 -14.832 3.785 1.00 96.38 71 ILE A CA 1
ATOM 553 C C . ILE A 1 71 ? 5.792 -15.152 2.315 1.00 96.38 71 ILE A C 1
ATOM 555 O O . ILE A 1 71 ? 6.632 -1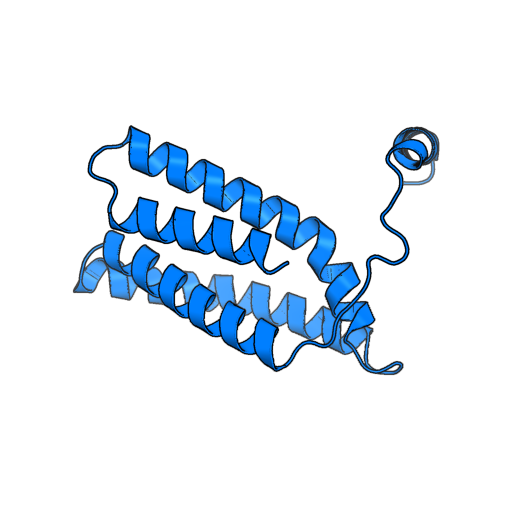5.739 1.644 1.00 96.38 71 ILE A O 1
ATOM 559 N N . LEU A 1 72 ? 4.614 -14.777 1.812 1.00 96.06 72 LEU A N 1
ATOM 560 C CA . LEU A 1 72 ? 4.159 -15.123 0.463 1.00 96.06 72 LEU A CA 1
ATOM 561 C C . LEU A 1 72 ? 4.443 -14.017 -0.552 1.00 96.06 72 LEU A C 1
ATOM 563 O O . LEU A 1 72 ? 4.762 -14.303 -1.704 1.00 96.06 72 LEU A O 1
ATOM 567 N N . GLY A 1 73 ? 4.354 -12.750 -0.144 1.00 94.31 73 GLY A N 1
ATOM 568 C CA . GLY A 1 73 ? 4.498 -11.618 -1.058 1.00 94.31 73 GLY A CA 1
ATOM 569 C C . GLY A 1 73 ? 5.901 -11.498 -1.646 1.00 94.31 73 GLY A C 1
ATOM 570 O O . GLY A 1 73 ? 6.029 -11.204 -2.832 1.00 94.31 73 GLY A O 1
ATOM 571 N N . LEU A 1 74 ? 6.951 -11.781 -0.866 1.00 93.69 74 LEU A N 1
ATOM 572 C CA . LEU A 1 74 ? 8.333 -11.749 -1.359 1.00 93.69 74 LEU A CA 1
ATOM 573 C C . LEU A 1 74 ? 8.606 -12.844 -2.414 1.00 93.69 74 LEU A C 1
ATOM 575 O O . LEU A 1 74 ? 9.060 -12.487 -3.505 1.00 93.69 74 LEU A O 1
ATOM 579 N N . PRO A 1 75 ? 8.301 -14.140 -2.175 1.00 95.62 75 PRO A N 1
ATOM 580 C CA . PRO A 1 75 ? 8.417 -15.175 -3.202 1.00 95.62 75 PRO A CA 1
ATOM 581 C C . PRO A 1 75 ? 7.574 -14.897 -4.445 1.00 95.62 75 PRO A C 1
ATOM 583 O O . PRO A 1 75 ? 8.099 -14.967 -5.552 1.00 95.62 75 PRO A O 1
ATOM 586 N N . LEU A 1 76 ? 6.298 -14.533 -4.283 1.00 95.31 76 LEU A N 1
ATOM 587 C CA . LEU A 1 76 ? 5.414 -14.250 -5.417 1.00 95.31 76 LEU A CA 1
ATOM 588 C C . LEU A 1 76 ? 5.921 -13.060 -6.235 1.00 95.31 76 LEU A C 1
ATOM 590 O O . LEU A 1 76 ? 6.008 -13.140 -7.458 1.00 95.31 76 LEU A O 1
ATOM 594 N N . GLY A 1 77 ? 6.330 -11.981 -5.565 1.00 94.50 77 GLY A N 1
ATOM 595 C CA . GLY A 1 77 ? 6.908 -10.812 -6.220 1.00 94.50 77 GLY A CA 1
ATOM 596 C C . GLY A 1 77 ? 8.203 -11.135 -6.964 1.00 94.50 77 GLY A C 1
ATOM 597 O O . GLY A 1 77 ? 8.426 -10.606 -8.055 1.00 94.50 77 GLY A O 1
ATOM 598 N N . ARG A 1 78 ? 9.028 -12.036 -6.413 1.00 94.50 78 ARG A N 1
ATOM 599 C CA . ARG A 1 78 ? 10.247 -12.522 -7.067 1.00 94.50 78 ARG A CA 1
ATOM 600 C C . ARG A 1 78 ? 9.937 -13.379 -8.288 1.00 94.50 78 ARG A C 1
ATOM 602 O O . ARG A 1 78 ? 10.550 -13.152 -9.321 1.00 94.50 78 ARG A O 1
ATOM 609 N N . ILE A 1 79 ? 9.002 -14.324 -8.194 1.00 96.62 79 ILE A N 1
ATOM 610 C CA . ILE A 1 79 ? 8.599 -15.180 -9.322 1.00 96.62 79 ILE A CA 1
ATOM 611 C C . ILE A 1 79 ? 8.084 -14.316 -10.476 1.00 96.62 79 ILE A C 1
ATOM 613 O O . ILE A 1 79 ? 8.569 -14.447 -11.595 1.00 96.62 79 ILE A O 1
ATOM 617 N N . ILE A 1 80 ? 7.183 -13.369 -10.193 1.00 95.88 80 ILE A N 1
ATOM 618 C CA . ILE A 1 80 ? 6.660 -12.431 -11.198 1.00 95.88 80 ILE A CA 1
ATOM 619 C C . ILE A 1 80 ? 7.800 -11.623 -11.831 1.00 95.88 80 ILE A C 1
ATOM 621 O O . ILE A 1 80 ? 7.896 -11.536 -13.054 1.00 95.88 80 ILE A O 1
ATOM 625 N N . GLY A 1 81 ? 8.703 -11.085 -11.005 1.00 95.56 81 GLY A N 1
ATOM 626 C CA . GLY A 1 81 ? 9.838 -10.297 -11.481 1.00 95.56 81 GLY A CA 1
ATOM 627 C C . GLY A 1 81 ? 10.848 -11.091 -12.315 1.00 95.56 81 GLY A C 1
ATOM 628 O O . GLY A 1 81 ? 11.498 -10.508 -13.173 1.00 95.56 81 GLY A O 1
ATOM 629 N N . GLN A 1 82 ? 10.986 -12.399 -12.075 1.00 96.12 82 GLN A N 1
ATOM 630 C CA . GLN A 1 82 ? 11.858 -13.286 -12.854 1.00 96.12 82 GLN A CA 1
ATOM 631 C C . GLN A 1 82 ? 11.212 -13.739 -14.169 1.00 96.12 82 GLN A C 1
ATOM 633 O O . GLN A 1 82 ? 11.915 -13.885 -15.161 1.00 96.12 82 GLN A O 1
ATOM 638 N N . MET A 1 83 ? 9.897 -13.984 -14.180 1.00 95.81 83 MET A N 1
ATOM 639 C CA . MET A 1 83 ? 9.185 -14.480 -15.365 1.00 95.81 83 MET A CA 1
ATOM 640 C C . MET A 1 83 ? 8.850 -13.382 -16.375 1.00 95.81 83 MET A C 1
ATOM 642 O O . MET A 1 83 ? 8.793 -13.653 -17.570 1.00 95.81 83 MET A O 1
ATOM 646 N N . LEU A 1 84 ? 8.567 -12.171 -15.895 1.00 92.50 84 LEU A N 1
ATOM 647 C CA . LEU A 1 84 ? 8.158 -11.044 -16.729 1.00 92.50 84 LEU A CA 1
ATOM 648 C C . LEU A 1 84 ? 9.224 -9.947 -16.667 1.00 92.50 84 LEU A C 1
ATOM 650 O O . LEU A 1 84 ? 10.115 -9.890 -17.504 1.00 92.50 84 LEU A O 1
ATOM 654 N N . ASP A 1 85 ? 9.116 -9.081 -15.663 1.00 93.00 85 ASP A N 1
ATOM 655 C CA . ASP A 1 85 ? 10.071 -8.025 -15.329 1.00 93.00 85 ASP A CA 1
ATOM 656 C C . ASP A 1 85 ? 9.703 -7.464 -13.946 1.00 93.00 85 ASP A C 1
ATOM 658 O O . ASP A 1 85 ? 8.547 -7.545 -13.517 1.00 93.00 85 ASP A O 1
ATOM 662 N N . TRP A 1 86 ? 10.635 -6.820 -13.251 1.00 94.88 86 TRP A N 1
ATOM 663 C CA . TRP A 1 86 ? 10.384 -6.196 -11.948 1.00 94.88 86 TRP A CA 1
ATOM 664 C C . TRP A 1 86 ? 9.283 -5.122 -12.004 1.00 94.88 86 TRP A C 1
ATOM 666 O O . TRP A 1 86 ? 8.561 -4.919 -11.024 1.00 94.88 86 TRP A O 1
ATOM 676 N N . ARG A 1 87 ? 9.109 -4.451 -13.153 1.00 95.88 87 ARG A N 1
ATOM 677 C CA . ARG A 1 87 ? 8.040 -3.462 -13.384 1.00 95.88 87 ARG A CA 1
ATOM 678 C C . ARG A 1 87 ? 6.653 -4.073 -13.254 1.00 95.88 87 ARG A C 1
ATOM 680 O O . ARG A 1 87 ? 5.748 -3.451 -12.697 1.00 95.88 87 ARG A O 1
ATOM 687 N N . SER A 1 88 ? 6.495 -5.302 -13.747 1.00 95.44 88 SER A N 1
ATOM 688 C CA . SER A 1 88 ? 5.222 -6.019 -13.712 1.00 95.44 88 SER A CA 1
ATOM 689 C C . SER A 1 88 ? 4.777 -6.301 -12.277 1.00 95.44 88 SER A C 1
ATOM 691 O O . SER A 1 88 ? 3.596 -6.158 -11.974 1.00 95.44 88 SER A O 1
ATOM 693 N N . THR A 1 89 ? 5.715 -6.561 -11.357 1.00 95.75 89 THR A N 1
ATOM 694 C CA . THR A 1 89 ? 5.422 -6.729 -9.928 1.00 95.75 89 THR A CA 1
ATOM 695 C C . THR A 1 89 ? 4.758 -5.481 -9.340 1.00 95.75 89 THR A C 1
ATOM 697 O O . THR A 1 89 ? 3.757 -5.596 -8.632 1.00 95.75 89 THR A O 1
ATOM 700 N N . PHE A 1 90 ? 5.246 -4.279 -9.673 1.00 96.19 90 PHE A N 1
ATOM 701 C CA . PHE A 1 90 ? 4.606 -3.029 -9.242 1.00 96.19 90 PHE A CA 1
ATOM 702 C C . PHE A 1 90 ? 3.220 -2.843 -9.862 1.00 96.19 90 PHE A C 1
ATOM 704 O O . PHE A 1 90 ? 2.289 -2.445 -9.160 1.00 96.19 90 PHE A O 1
ATOM 711 N N . GLY A 1 91 ? 3.068 -3.176 -11.147 1.00 96.69 91 GLY A N 1
ATOM 712 C CA . GLY A 1 91 ? 1.779 -3.139 -11.838 1.00 96.69 91 GLY A CA 1
ATOM 713 C C . GLY A 1 91 ? 0.741 -4.065 -11.198 1.00 96.69 91 GLY A C 1
ATOM 714 O O . GLY A 1 91 ? -0.381 -3.638 -10.937 1.00 96.69 91 GLY A O 1
ATOM 715 N N . VAL A 1 92 ? 1.127 -5.301 -10.863 1.00 96.62 92 VAL A N 1
ATOM 716 C CA . VAL A 1 92 ? 0.264 -6.278 -10.178 1.00 96.62 92 VAL A CA 1
ATOM 717 C C . VAL A 1 92 ? -0.170 -5.758 -8.809 1.00 96.62 92 VAL A C 1
ATOM 719 O O . VAL A 1 92 ? -1.361 -5.775 -8.502 1.00 96.62 92 VAL A O 1
ATOM 722 N N . ILE A 1 93 ? 0.761 -5.234 -8.004 1.00 96.62 93 ILE A N 1
ATOM 723 C CA . ILE A 1 93 ? 0.430 -4.655 -6.693 1.00 96.62 93 ILE A CA 1
ATOM 724 C C . ILE A 1 93 ? -0.529 -3.466 -6.853 1.00 96.62 93 ILE A C 1
ATOM 726 O O . ILE A 1 93 ? -1.520 -3.378 -6.127 1.00 96.62 93 ILE A O 1
ATOM 730 N N . GLY A 1 94 ? -0.284 -2.581 -7.825 1.00 97.44 94 GLY A N 1
ATOM 731 C CA . GLY A 1 94 ? -1.172 -1.459 -8.139 1.00 97.44 94 GLY A CA 1
ATOM 732 C C . GLY A 1 94 ? -2.573 -1.908 -8.573 1.00 97.44 94 GLY A C 1
ATOM 733 O O . GLY A 1 94 ? -3.572 -1.346 -8.120 1.00 97.44 94 GLY A O 1
ATOM 734 N N . GLY A 1 95 ? -2.667 -2.962 -9.387 1.00 97.88 95 GLY A N 1
ATOM 735 C CA . GLY A 1 95 ? -3.934 -3.561 -9.810 1.00 97.88 95 GLY A CA 1
ATOM 736 C C . GLY A 1 95 ? -4.720 -4.158 -8.641 1.00 97.88 95 GLY A C 1
ATOM 737 O O . GLY A 1 95 ? -5.899 -3.847 -8.463 1.00 97.88 95 GLY A O 1
ATOM 738 N N . VAL A 1 96 ? -4.059 -4.938 -7.781 1.00 97.44 96 VAL A N 1
ATOM 739 C CA . VAL A 1 96 ? -4.672 -5.502 -6.566 1.00 97.44 96 VAL A CA 1
ATOM 740 C C . VAL A 1 96 ? -5.123 -4.391 -5.615 1.00 97.44 96 VAL A C 1
ATOM 742 O O . VAL A 1 96 ? -6.242 -4.432 -5.107 1.00 97.44 96 VAL A O 1
ATOM 745 N N . ALA A 1 97 ? -4.306 -3.354 -5.416 1.00 97.50 97 ALA A N 1
ATOM 746 C CA . ALA A 1 97 ? -4.672 -2.202 -4.597 1.00 97.50 97 ALA A CA 1
ATOM 747 C C . ALA A 1 97 ? -5.883 -1.444 -5.164 1.00 97.50 97 ALA A C 1
ATOM 749 O O . ALA A 1 97 ? -6.742 -1.004 -4.400 1.00 97.50 97 ALA A O 1
ATOM 750 N N . THR A 1 98 ? -5.990 -1.339 -6.491 1.00 98.12 98 THR A N 1
ATOM 751 C CA . THR A 1 98 ? -7.152 -0.746 -7.170 1.00 98.12 98 THR A CA 1
ATOM 752 C C . THR A 1 98 ? -8.411 -1.567 -6.918 1.00 98.12 98 THR A C 1
ATOM 754 O O . THR A 1 98 ? -9.435 -1.008 -6.526 1.00 98.12 98 THR A O 1
ATOM 757 N N . LEU A 1 99 ? -8.333 -2.894 -7.056 1.00 98.06 99 LEU A N 1
ATOM 758 C CA . LEU A 1 99 ? -9.448 -3.788 -6.746 1.00 98.06 99 LEU A CA 1
ATOM 759 C C . LEU A 1 99 ? -9.898 -3.634 -5.286 1.00 98.06 99 LEU A C 1
ATOM 761 O O . LEU A 1 99 ? -11.088 -3.474 -5.021 1.00 98.06 99 LEU A O 1
ATOM 765 N N . ILE A 1 100 ? -8.954 -3.609 -4.341 1.00 96.06 100 ILE A N 1
ATOM 766 C CA . ILE A 1 100 ? -9.245 -3.397 -2.917 1.00 96.06 100 ILE A CA 1
ATOM 767 C C . ILE A 1 100 ? -9.904 -2.032 -2.694 1.00 96.06 100 ILE A C 1
ATOM 769 O O . ILE A 1 100 ? -10.911 -1.955 -1.993 1.00 96.06 100 ILE A O 1
ATOM 773 N N . MET A 1 101 ? -9.398 -0.961 -3.312 1.00 96.38 101 MET A N 1
ATOM 774 C CA . MET A 1 101 ? -9.988 0.375 -3.204 1.00 96.38 101 MET A CA 1
ATOM 775 C C . MET A 1 101 ? -11.449 0.390 -3.675 1.00 96.38 101 MET A C 1
ATOM 777 O O . MET A 1 101 ? -12.299 0.974 -3.001 1.00 96.38 101 MET A O 1
ATOM 781 N N . LEU A 1 102 ? -11.758 -0.282 -4.789 1.00 96.88 102 LEU A N 1
ATOM 782 C CA . LEU A 1 102 ? -13.123 -0.399 -5.312 1.00 96.88 102 LEU A CA 1
ATOM 783 C C . LEU A 1 102 ? -14.032 -1.207 -4.377 1.00 96.88 102 LEU A C 1
ATOM 785 O O . LEU A 1 102 ? -15.172 -0.807 -4.134 1.00 96.88 102 LEU A O 1
ATOM 789 N N . LEU A 1 103 ? -13.533 -2.314 -3.819 1.00 95.25 103 LEU A N 1
ATOM 790 C CA . LEU A 1 103 ? -14.267 -3.108 -2.830 1.00 95.25 103 LEU A CA 1
ATOM 791 C C . LEU A 1 103 ? -14.558 -2.290 -1.572 1.00 95.25 103 LEU A C 1
ATOM 793 O O . LEU A 1 103 ? -15.684 -2.293 -1.087 1.00 95.25 103 LEU A O 1
ATOM 797 N N . MET A 1 104 ? -13.577 -1.541 -1.071 1.00 93.06 104 MET A N 1
ATOM 798 C CA . MET A 1 104 ? -13.760 -0.668 0.087 1.00 93.06 104 MET A CA 1
ATOM 799 C C . MET A 1 104 ? -14.752 0.454 -0.202 1.00 93.06 104 MET A C 1
ATOM 801 O O . MET A 1 104 ? -15.578 0.754 0.649 1.00 93.06 104 MET A O 1
ATOM 805 N N . TRP A 1 105 ? -14.710 1.050 -1.393 1.00 92.88 105 TRP A N 1
ATOM 806 C CA . TRP A 1 105 ? -15.663 2.090 -1.774 1.00 92.88 105 TRP A CA 1
ATOM 807 C C . TRP A 1 105 ? -17.112 1.581 -1.795 1.00 92.88 105 TRP A C 1
ATOM 809 O O . TRP A 1 105 ? -18.012 2.309 -1.388 1.00 92.88 105 TRP A O 1
ATOM 819 N N . LYS A 1 106 ? -17.335 0.328 -2.214 1.00 93.69 106 LYS A N 1
ATOM 820 C CA . LYS A 1 106 ? -18.672 -0.283 -2.251 1.00 93.69 106 LYS A CA 1
ATOM 821 C C . LYS A 1 106 ? -19.137 -0.852 -0.908 1.00 93.69 106 LYS A C 1
ATOM 823 O O . LYS A 1 106 ? -20.317 -0.757 -0.593 1.00 93.69 106 LYS A O 1
ATOM 828 N N . LEU A 1 107 ? -18.243 -1.493 -0.155 1.00 92.19 107 LEU A N 1
ATOM 829 C CA . LEU A 1 107 ? -18.600 -2.302 1.019 1.00 92.19 107 LEU A CA 1
ATOM 830 C C . LEU A 1 107 ? -18.418 -1.565 2.347 1.00 92.19 107 LEU A C 1
ATOM 832 O O . LEU A 1 107 ? -19.059 -1.924 3.333 1.00 92.19 107 LEU A O 1
ATOM 836 N N . LEU A 1 108 ? -17.518 -0.578 2.412 1.00 87.62 108 LEU A N 1
ATOM 837 C CA . LEU A 1 108 ? -17.191 0.082 3.670 1.00 87.62 108 LEU A CA 1
ATOM 838 C C . LEU A 1 108 ? -18.164 1.244 3.923 1.00 87.62 108 LEU A C 1
ATOM 840 O O . LEU A 1 108 ? -18.193 2.192 3.134 1.00 87.62 108 LEU A O 1
ATOM 844 N N . PRO A 1 109 ? -18.932 1.230 5.029 1.00 84.19 109 PRO A N 1
ATOM 845 C CA . PRO A 1 109 ? -19.793 2.353 5.365 1.00 84.19 109 PRO A CA 1
ATOM 846 C C . PRO A 1 109 ? -18.957 3.605 5.679 1.00 84.19 109 PRO A C 1
ATOM 848 O O . PRO A 1 109 ? -17.796 3.492 6.093 1.00 84.19 109 PRO A O 1
ATOM 851 N N . PRO A 1 110 ? -19.529 4.814 5.541 1.00 81.25 110 PRO A N 1
ATOM 852 C CA . PRO A 1 110 ? -18.854 6.043 5.928 1.00 81.25 110 PRO A CA 1
ATOM 853 C C . PRO A 1 110 ? -18.457 5.993 7.406 1.00 81.25 110 PRO A C 1
ATOM 855 O O . PRO A 1 110 ? -19.298 5.906 8.301 1.00 81.25 110 PRO A O 1
ATOM 858 N N . LEU A 1 111 ? -17.154 6.057 7.669 1.00 80.56 111 LEU A N 1
ATOM 859 C CA . LEU A 1 111 ? -16.588 6.068 9.014 1.00 80.56 111 LEU A CA 1
ATOM 860 C C . LEU A 1 111 ? -16.072 7.479 9.314 1.00 80.56 111 LEU A C 1
ATOM 862 O O . LEU A 1 111 ? -14.875 7.727 9.151 1.00 80.56 111 LEU A O 1
ATOM 866 N N . PRO A 1 112 ? -16.937 8.414 9.762 1.00 75.94 112 PRO A N 1
ATOM 867 C CA . PRO A 1 112 ? -16.518 9.781 10.057 1.00 75.94 112 PRO A CA 1
ATOM 868 C C . PRO A 1 112 ? -15.375 9.767 11.068 1.00 75.94 112 PRO A C 1
ATOM 870 O O . PRO A 1 112 ? -15.352 8.918 11.963 1.00 75.94 112 PRO A O 1
ATOM 873 N N . SER A 1 113 ? -14.401 10.659 10.919 1.00 69.31 113 SER A N 1
ATOM 874 C CA . SER A 1 113 ? -13.283 10.735 11.859 1.00 69.31 113 SER A CA 1
ATOM 875 C C . SER A 1 113 ? -13.824 11.033 13.260 1.00 69.31 113 SER A C 1
ATOM 877 O O . SER A 1 113 ? -14.395 12.093 13.497 1.00 69.31 113 SER A O 1
ATOM 879 N N . LYS A 1 114 ? -13.708 10.069 14.176 1.00 66.56 114 LYS A N 1
ATOM 880 C CA . LYS A 1 114 ? -14.033 10.231 15.596 1.00 66.56 114 LYS A CA 1
ATOM 881 C C . LYS A 1 114 ? -12.742 9.975 16.361 1.00 66.56 114 LYS A C 1
ATOM 883 O O . LYS A 1 114 ? -12.140 8.923 16.157 1.00 66.56 114 LYS A O 1
ATOM 888 N N . ASN A 1 115 ? -12.333 10.921 17.206 1.00 60.22 115 ASN A N 1
ATOM 889 C CA . ASN A 1 115 ? -11.083 10.873 17.976 1.00 60.22 115 ASN A CA 1
ATOM 890 C C . ASN A 1 115 ? -9.810 10.852 17.108 1.00 60.22 115 ASN A C 1
ATOM 892 O O . ASN A 1 115 ? -8.942 10.002 17.304 1.00 60.22 115 ASN A O 1
ATOM 896 N N . ALA A 1 116 ? -9.677 11.772 16.146 1.00 63.31 116 ALA A N 1
ATOM 897 C CA . ALA A 1 116 ? -8.350 12.057 15.599 1.00 63.31 116 ALA A CA 1
ATOM 898 C C . ALA A 1 116 ? -7.471 12.547 16.760 1.00 63.31 116 ALA A C 1
ATOM 900 O O . ALA A 1 116 ? -7.828 13.522 17.418 1.00 63.31 116 ALA A O 1
ATOM 901 N N . GLY A 1 117 ? -6.384 11.834 17.063 1.00 60.47 117 GLY A N 1
ATOM 902 C CA . GLY A 1 117 ? -5.458 12.244 18.115 1.00 60.47 117 GLY A CA 1
ATOM 903 C C . GLY A 1 117 ? -4.970 13.666 17.850 1.00 60.47 117 GLY A C 1
ATOM 904 O O . GLY A 1 117 ? -4.545 13.985 16.740 1.00 60.47 117 GLY A O 1
ATOM 905 N N . THR A 1 118 ? -5.076 14.538 18.846 1.00 68.88 118 THR A N 1
ATOM 906 C CA . THR A 1 118 ? -4.653 15.931 18.708 1.00 68.88 118 THR A CA 1
ATOM 907 C C . THR A 1 118 ? -3.137 16.003 18.854 1.00 68.88 118 THR A C 1
ATOM 909 O O . THR A 1 118 ? -2.590 15.474 19.816 1.00 68.88 118 THR A O 1
ATOM 912 N N . LEU A 1 119 ? -2.437 16.722 17.972 1.00 73.38 119 LEU A N 1
ATOM 913 C CA . LEU A 1 119 ? -0.988 16.958 18.127 1.00 73.38 119 LEU A CA 1
ATOM 914 C C . LEU A 1 119 ? -0.639 17.613 19.480 1.00 73.38 119 LEU A C 1
ATOM 916 O O . LEU A 1 119 ? 0.449 17.415 20.011 1.00 73.38 119 LEU A O 1
ATOM 920 N N . ALA A 1 120 ? -1.603 18.306 20.090 1.00 77.69 120 ALA A N 1
ATOM 921 C CA . ALA A 1 120 ? -1.511 18.868 21.433 1.00 77.69 120 ALA A CA 1
ATOM 922 C C . ALA A 1 120 ? -1.316 17.824 22.554 1.00 77.69 120 ALA A C 1
ATOM 924 O O . ALA A 1 120 ? -0.844 18.186 23.628 1.00 77.69 120 ALA A O 1
ATOM 925 N N . SER A 1 121 ? -1.637 16.538 22.342 1.00 74.62 121 SER A N 1
ATOM 926 C CA . SER A 1 121 ? -1.382 15.491 23.344 1.00 74.62 121 SER A CA 1
ATOM 927 C C . SER A 1 121 ? 0.043 14.931 23.295 1.00 74.62 121 SER A C 1
ATOM 929 O O . SER A 1 121 ? 0.455 14.257 24.237 1.00 74.62 121 SER A O 1
ATOM 931 N N . VAL A 1 122 ? 0.821 15.218 22.243 1.00 80.69 122 VAL A N 1
ATOM 932 C CA . VAL A 1 122 ? 2.196 14.706 22.083 1.00 80.69 122 VAL A CA 1
ATOM 933 C C . VAL A 1 122 ? 3.137 15.205 23.194 1.00 80.69 122 VAL A C 1
ATOM 935 O O . VAL A 1 122 ? 3.788 14.369 23.823 1.00 80.69 122 VAL A O 1
ATOM 938 N N . PRO A 1 123 ? 3.169 16.509 23.549 1.00 84.25 123 PRO A N 1
ATOM 939 C CA . PRO A 1 123 ? 4.003 16.992 24.654 1.00 84.25 123 PRO A CA 1
ATOM 940 C C . PRO A 1 123 ? 3.613 16.416 26.021 1.00 84.25 123 PRO A C 1
ATOM 942 O O . PRO A 1 123 ? 4.460 16.290 26.899 1.00 84.25 123 PRO A O 1
ATOM 945 N N . ILE A 1 124 ? 2.337 16.069 26.215 1.00 80.69 124 ILE A N 1
ATOM 946 C CA . ILE A 1 124 ? 1.827 15.493 27.469 1.00 80.69 124 ILE A CA 1
ATOM 947 C C . ILE A 1 124 ? 2.283 14.036 27.612 1.00 80.69 124 ILE A C 1
ATOM 949 O O . ILE A 1 124 ? 2.641 13.612 28.708 1.00 80.69 124 ILE A O 1
ATOM 953 N N . LEU A 1 125 ? 2.305 13.278 26.512 1.00 77.62 125 LEU A N 1
ATOM 954 C CA . LEU A 1 125 ? 2.775 11.891 26.495 1.00 77.62 125 LEU A CA 1
ATOM 955 C C . LEU A 1 125 ? 4.286 11.790 26.725 1.00 77.62 125 LEU A C 1
ATOM 957 O O . LEU A 1 125 ? 4.708 10.940 27.500 1.00 77.62 125 LEU A O 1
ATOM 961 N N . MET A 1 126 ? 5.086 12.694 26.145 1.00 82.62 126 MET A N 1
ATOM 962 C CA . MET A 1 126 ? 6.543 12.726 26.372 1.00 82.62 126 MET A CA 1
ATOM 963 C C . MET A 1 126 ? 6.931 13.023 27.827 1.00 82.62 126 MET A C 1
ATOM 965 O O . MET A 1 126 ? 8.033 12.697 28.250 1.00 82.62 126 MET A O 1
ATOM 969 N N . LYS A 1 127 ? 6.033 13.639 28.603 1.00 84.50 127 LYS A N 1
ATOM 970 C CA . LYS A 1 127 ? 6.253 13.949 30.023 1.00 84.50 127 LYS A CA 1
ATOM 971 C C . LYS A 1 127 ? 5.853 12.812 30.967 1.00 84.50 127 LYS A C 1
ATOM 973 O O . LYS A 1 127 ? 5.982 12.983 32.176 1.00 84.50 127 LYS A O 1
ATOM 978 N N . ARG A 1 128 ? 5.333 11.682 30.468 1.00 77.69 128 ARG A N 1
ATOM 979 C CA . ARG A 1 128 ? 4.948 10.547 31.320 1.00 77.69 128 ARG A CA 1
ATOM 980 C C . ARG A 1 128 ? 6.160 9.640 31.577 1.00 77.69 128 ARG A C 1
ATOM 982 O O . ARG A 1 128 ? 6.606 8.993 30.638 1.00 77.69 128 ARG A O 1
ATOM 989 N N . PRO A 1 129 ? 6.641 9.515 32.828 1.00 73.81 129 PRO A N 1
ATOM 990 C CA . PRO A 1 129 ? 7.840 8.739 33.168 1.00 73.81 129 PRO A CA 1
ATOM 991 C C . PRO A 1 129 ? 7.626 7.208 33.200 1.00 73.81 129 PRO A C 1
ATOM 993 O O . PRO A 1 129 ? 8.431 6.500 33.790 1.00 73.81 129 PRO A O 1
ATOM 996 N N . LEU A 1 130 ? 6.529 6.690 32.630 1.00 62.41 130 LEU A N 1
ATOM 997 C CA . LEU A 1 130 ? 6.123 5.273 32.714 1.00 62.41 130 LEU A CA 1
ATOM 998 C C . LEU A 1 130 ? 5.903 4.613 31.334 1.00 62.41 130 LEU A C 1
ATOM 1000 O O . LEU A 1 130 ? 5.164 3.634 31.238 1.00 62.41 130 LEU A O 1
ATOM 1004 N N . LEU A 1 131 ? 6.513 5.154 30.275 1.00 51.12 131 LEU A N 1
ATOM 1005 C CA . LEU A 1 131 ? 6.727 4.446 29.005 1.00 51.12 131 LEU A CA 1
ATOM 1006 C C . LEU A 1 131 ? 8.214 4.152 28.835 1.00 51.12 131 LEU A C 1
ATOM 1008 O O . LEU A 1 131 ? 9.008 5.079 29.109 1.00 51.12 131 LEU A O 1
#

Foldseek 3Di:
DLVLLVLLLVLLLQCLVPPDDVSVVVSVVSNVVSVVVCVVCVLVVQQVPDDPVCSVVSVVVVVVVVVCCVVPVVVVLVVCCVVPHNSVSSVVVSVVSVVVSVCCVPPPDDDPDDCPDDPVCVVVVVPDPPD